Protein AF-A0A4U8TH35-F1 (afdb_monomer_lite)

Secondary structure (DSSP, 8-state):
---GGGTSSHHHHHHHHHHHHHHHHHHHHHHHHHSS---EEEEET-TTTHHHHHHHHH-TT-EEEEEE-----GGG-SS-GGGEEE--TTS-HHHHHHHHHHGGGS--PPP-

Structure (mmCIF, N/CA/C/O backbone):
data_AF-A0A4U8TH35-F1
#
_entry.id   AF-A0A4U8TH35-F1
#
loop_
_atom_site.group_PDB
_atom_site.id
_atom_site.type_symbol
_atom_site.label_atom_id
_atom_site.label_alt_id
_atom_site.label_comp_id
_atom_site.label_asym_id
_atom_site.label_entity_id
_atom_site.label_seq_id
_atom_site.pdbx_PDB_ins_code
_atom_site.Cartn_x
_atom_site.Cartn_y
_atom_site.Cartn_z
_atom_site.occupancy
_atom_site.B_iso_or_equiv
_atom_site.auth_seq_id
_atom_site.auth_comp_id
_atom_site.auth_asym_id
_atom_site.auth_atom_id
_atom_site.pdbx_PDB_model_num
ATOM 1 N N . MET A 1 1 ? 14.747 13.214 -19.303 1.00 41.62 1 MET A N 1
ATOM 2 C CA . MET A 1 1 ? 13.785 12.456 -18.481 1.00 41.62 1 MET A CA 1
ATOM 3 C C . MET A 1 1 ? 14.579 11.381 -17.762 1.00 41.62 1 MET A C 1
ATOM 5 O O . MET A 1 1 ? 15.165 10.563 -18.451 1.00 41.62 1 MET A O 1
ATOM 9 N N . SER A 1 2 ? 14.752 11.461 -16.440 1.00 45.38 2 SER A N 1
ATOM 10 C CA . SER A 1 2 ? 15.511 10.439 -15.703 1.00 45.38 2 SER A CA 1
ATOM 11 C C . SER A 1 2 ? 14.640 9.205 -15.490 1.00 45.38 2 SER A C 1
ATOM 13 O O . SER A 1 2 ? 13.503 9.343 -15.040 1.00 45.38 2 SER A O 1
ATOM 15 N N . ASP A 1 3 ? 15.180 8.030 -15.798 1.00 49.50 3 ASP A N 1
ATOM 16 C CA . ASP A 1 3 ? 14.541 6.726 -15.626 1.00 49.50 3 ASP A CA 1
ATOM 17 C C . ASP A 1 3 ? 14.199 6.444 -14.154 1.00 49.50 3 ASP A C 1
ATOM 19 O O . ASP A 1 3 ? 14.973 5.845 -13.409 1.00 49.50 3 ASP A O 1
ATOM 23 N N . SER A 1 4 ? 12.995 6.833 -13.728 1.00 54.09 4 SER A N 1
ATOM 24 C CA . SER A 1 4 ? 12.406 6.416 -12.446 1.00 54.09 4 SER A CA 1
ATOM 25 C C . SER A 1 4 ? 12.254 4.894 -12.338 1.00 54.09 4 SER A C 1
ATOM 27 O O . SER A 1 4 ? 12.221 4.360 -11.231 1.00 54.09 4 SER A O 1
ATOM 29 N N . LYS A 1 5 ? 12.245 4.186 -13.479 1.00 52.97 5 LYS A N 1
ATOM 30 C CA . LYS A 1 5 ? 12.203 2.718 -13.570 1.00 52.97 5 LYS A CA 1
ATOM 31 C C . LYS A 1 5 ? 13.353 2.004 -12.852 1.00 52.97 5 LYS A C 1
ATOM 33 O O . LYS A 1 5 ? 13.212 0.822 -12.572 1.00 52.97 5 LYS A O 1
ATOM 38 N N . HIS A 1 6 ? 14.456 2.690 -12.549 1.00 62.56 6 HIS A N 1
ATOM 39 C CA . HIS A 1 6 ? 15.604 2.089 -11.863 1.00 62.56 6 HIS A CA 1
ATOM 40 C C . HIS A 1 6 ? 15.714 2.431 -10.370 1.00 62.56 6 HIS A C 1
ATOM 42 O O . HIS A 1 6 ? 16.584 1.889 -9.700 1.00 62.56 6 HIS A O 1
ATOM 48 N N . LEU A 1 7 ? 14.870 3.320 -9.834 1.00 79.75 7 LEU A N 1
ATOM 49 C CA . LEU A 1 7 ? 14.965 3.761 -8.433 1.00 79.75 7 LEU A CA 1
ATOM 50 C C . LEU A 1 7 ? 14.121 2.915 -7.470 1.00 79.75 7 LEU A C 1
ATOM 52 O O . LEU A 1 7 ? 14.515 2.736 -6.321 1.00 79.75 7 LEU A O 1
ATOM 56 N N . TYR A 1 8 ? 12.983 2.396 -7.935 1.00 85.12 8 TYR A N 1
ATOM 57 C CA . TYR A 1 8 ? 12.025 1.630 -7.129 1.00 85.12 8 TYR A CA 1
ATOM 58 C C . TYR A 1 8 ? 11.948 0.173 -7.597 1.00 85.12 8 TYR A C 1
ATOM 60 O O . TYR A 1 8 ? 10.902 -0.312 -8.023 1.00 85.12 8 TYR A O 1
ATOM 68 N N . ASP A 1 9 ? 13.091 -0.508 -7.561 1.00 90.81 9 ASP A N 1
ATOM 69 C CA . ASP A 1 9 ? 13.223 -1.908 -7.957 1.00 90.81 9 ASP A CA 1
ATOM 70 C C . ASP A 1 9 ? 13.097 -2.884 -6.767 1.00 90.81 9 ASP A C 1
ATOM 72 O O . ASP A 1 9 ? 12.898 -2.501 -5.609 1.00 90.81 9 ASP A O 1
ATOM 76 N N . ASP A 1 10 ? 13.235 -4.181 -7.050 1.00 92.75 10 ASP A N 1
ATOM 77 C CA . ASP A 1 10 ? 13.260 -5.236 -6.033 1.00 92.75 10 ASP A CA 1
ATOM 78 C C . ASP A 1 10 ? 14.295 -4.977 -4.922 1.00 92.75 10 ASP A C 1
ATOM 80 O O . ASP A 1 10 ? 14.058 -5.316 -3.761 1.00 92.75 10 ASP A O 1
ATOM 84 N N . GLY A 1 11 ? 15.463 -4.430 -5.274 1.00 92.75 11 GLY A N 1
ATOM 85 C CA . GLY A 1 11 ? 16.557 -4.162 -4.343 1.00 92.75 11 GLY A CA 1
ATOM 86 C C . GLY A 1 11 ? 16.210 -3.036 -3.377 1.00 92.75 11 GLY A C 1
ATOM 87 O O . GLY A 1 11 ? 16.403 -3.183 -2.168 1.00 92.75 11 GLY A O 1
ATOM 88 N N . PHE A 1 12 ? 15.627 -1.955 -3.897 1.00 92.56 12 PHE A N 1
ATOM 89 C CA . PHE A 1 12 ? 15.094 -0.858 -3.099 1.00 92.56 12 PHE A CA 1
ATOM 90 C C . PHE A 1 12 ? 14.084 -1.367 -2.066 1.00 92.56 12 PHE A C 1
ATOM 92 O O . PHE A 1 12 ? 14.240 -1.111 -0.868 1.00 92.56 12 PHE A O 1
ATOM 99 N N . TYR A 1 13 ? 13.079 -2.139 -2.496 1.00 93.12 13 TYR A N 1
ATOM 100 C CA . TYR A 1 13 ? 12.033 -2.598 -1.580 1.00 93.12 13 TYR A CA 1
ATOM 101 C C . TYR A 1 13 ? 12.551 -3.588 -0.539 1.00 93.12 13 TYR A C 1
ATOM 103 O O . TYR A 1 13 ? 12.224 -3.428 0.636 1.00 93.12 13 TYR A O 1
ATOM 111 N N . LYS A 1 14 ? 13.430 -4.527 -0.913 1.00 93.06 14 LYS A N 1
ATOM 112 C CA . LYS A 1 14 ? 14.088 -5.432 0.052 1.00 93.06 14 LYS A CA 1
ATOM 113 C C . LYS A 1 14 ? 14.875 -4.678 1.126 1.00 93.06 14 LYS A C 1
ATOM 115 O O . LYS A 1 14 ? 14.933 -5.132 2.262 1.00 93.06 14 LYS A O 1
ATOM 120 N N . ALA A 1 15 ? 15.481 -3.540 0.788 1.00 92.50 15 ALA A N 1
ATOM 121 C CA . ALA A 1 15 ? 16.254 -2.742 1.739 1.00 92.50 15 ALA A CA 1
ATOM 122 C C . ALA A 1 15 ? 15.389 -1.818 2.619 1.00 92.50 15 ALA A C 1
ATOM 124 O O . ALA A 1 15 ? 15.792 -1.480 3.736 1.00 92.50 15 ALA A O 1
ATOM 125 N N . GLN A 1 16 ? 14.228 -1.382 2.120 1.00 93.50 16 GLN A N 1
ATOM 126 C CA . GLN A 1 16 ? 13.433 -0.314 2.734 1.00 93.50 16 GLN A CA 1
ATOM 127 C C . GLN A 1 16 ? 12.178 -0.803 3.470 1.00 93.50 16 GLN A C 1
ATOM 129 O O . GLN A 1 16 ? 11.750 -0.160 4.433 1.00 93.50 16 GLN A O 1
ATOM 134 N N . MET A 1 17 ? 11.568 -1.911 3.037 1.00 91.56 17 MET A N 1
ATOM 135 C CA . MET A 1 17 ? 10.224 -2.305 3.476 1.00 91.56 17 MET A CA 1
ATOM 136 C C . MET A 1 17 ? 10.110 -2.542 4.986 1.00 91.56 17 MET A C 1
ATOM 138 O O . MET A 1 17 ? 9.143 -2.082 5.588 1.00 91.56 17 MET A O 1
ATOM 142 N N . ASP A 1 18 ? 11.115 -3.151 5.618 1.00 93.06 18 ASP A N 1
ATOM 143 C CA . ASP A 1 18 ? 11.089 -3.440 7.058 1.00 93.06 18 ASP A CA 1
ATOM 144 C C . ASP A 1 18 ? 11.088 -2.160 7.898 1.00 93.06 18 ASP A C 1
ATOM 146 O O . ASP A 1 18 ? 10.314 -2.011 8.844 1.00 93.06 18 ASP A O 1
ATOM 150 N N . LYS A 1 19 ? 11.924 -1.187 7.523 1.00 94.06 19 LYS A N 1
ATOM 151 C CA . LYS A 1 19 ? 11.975 0.113 8.207 1.00 94.06 19 LYS A CA 1
ATOM 152 C C . LYS A 1 19 ? 10.690 0.901 7.981 1.00 94.06 19 LYS A C 1
ATOM 154 O O . LYS A 1 19 ? 10.175 1.501 8.920 1.00 94.06 19 LYS A O 1
ATOM 159 N N . SER A 1 20 ? 10.158 0.862 6.758 1.00 93.00 20 SER A N 1
ATOM 160 C CA . SER A 1 20 ? 8.873 1.483 6.423 1.00 93.00 20 SER A CA 1
ATOM 161 C C . SER A 1 20 ? 7.730 0.896 7.257 1.00 93.00 20 SER A C 1
ATOM 163 O O . SER A 1 20 ? 6.906 1.649 7.770 1.00 93.00 20 SER A O 1
ATOM 165 N N . TYR A 1 21 ? 7.724 -0.421 7.469 1.00 95.44 21 TYR A N 1
ATOM 166 C CA . TYR A 1 21 ? 6.733 -1.111 8.294 1.00 95.44 21 TYR A CA 1
ATOM 167 C C . TYR A 1 21 ? 6.802 -0.683 9.762 1.00 95.44 21 TYR A C 1
ATOM 169 O O . TYR A 1 21 ? 5.771 -0.388 10.364 1.00 95.44 21 TYR A O 1
ATOM 177 N N . ILE A 1 22 ? 8.008 -0.581 10.330 1.00 95.75 22 ILE A N 1
ATOM 178 C CA . ILE A 1 22 ? 8.192 -0.086 11.702 1.00 95.75 22 ILE A CA 1
ATOM 179 C C . ILE A 1 22 ? 7.628 1.334 11.833 1.00 95.75 22 ILE A C 1
ATOM 181 O O . ILE A 1 22 ? 6.839 1.596 12.737 1.00 95.75 22 ILE A O 1
ATOM 185 N N . SER A 1 23 ? 7.969 2.233 10.905 1.00 95.62 23 SER A N 1
ATOM 186 C CA . SER A 1 23 ? 7.429 3.597 10.904 1.00 95.62 23 SER A CA 1
ATOM 187 C C . SER A 1 23 ? 5.906 3.629 10.763 1.00 95.62 23 SER A C 1
ATOM 189 O O . SER A 1 23 ? 5.257 4.415 11.450 1.00 95.62 23 SER A O 1
ATOM 191 N N . ALA A 1 24 ? 5.336 2.769 9.913 1.00 95.88 24 ALA A N 1
ATOM 192 C CA . ALA A 1 24 ? 3.892 2.655 9.748 1.00 95.88 24 ALA A CA 1
ATOM 193 C C . ALA A 1 24 ? 3.225 2.277 11.072 1.00 95.88 24 ALA A C 1
ATOM 195 O O . ALA A 1 24 ? 2.329 2.980 11.522 1.00 95.88 24 ALA A O 1
ATOM 196 N N . LYS A 1 25 ? 3.696 1.226 11.752 1.00 95.38 25 LYS A N 1
ATOM 197 C CA . LYS A 1 25 ? 3.099 0.795 13.022 1.00 95.38 25 LYS A CA 1
ATOM 198 C C . LYS A 1 25 ? 3.106 1.877 14.097 1.00 95.38 25 LYS A C 1
ATOM 200 O O . LYS A 1 25 ? 2.092 2.058 14.764 1.00 95.38 25 LYS A O 1
ATOM 205 N N . GLU A 1 26 ? 4.216 2.595 14.253 1.00 95.56 26 GLU A N 1
ATOM 206 C CA . GLU A 1 26 ? 4.312 3.685 15.233 1.00 95.56 26 GLU A CA 1
ATOM 207 C C . GLU A 1 26 ? 3.301 4.799 14.921 1.00 95.56 26 GLU A C 1
ATOM 209 O O . GLU A 1 26 ? 2.516 5.209 15.778 1.00 95.56 26 GLU A O 1
ATOM 214 N N . MET A 1 27 ? 3.260 5.246 13.662 1.00 95.38 27 MET A N 1
ATOM 215 C CA . MET A 1 27 ? 2.348 6.306 13.228 1.00 95.38 27 MET A CA 1
ATOM 216 C C . MET A 1 27 ? 0.881 5.893 13.328 1.00 95.38 27 MET A C 1
ATOM 218 O O . MET A 1 27 ? 0.049 6.669 13.803 1.00 95.38 27 MET A O 1
ATOM 222 N N . LEU A 1 28 ? 0.552 4.679 12.892 1.00 93.19 28 LEU A N 1
ATOM 223 C CA . LEU A 1 28 ? -0.813 4.173 12.920 1.00 93.19 28 LEU A CA 1
ATOM 224 C C . LEU A 1 28 ? -1.289 3.887 14.345 1.00 93.19 28 LEU A C 1
ATOM 226 O O . LEU A 1 28 ? -2.455 4.132 14.643 1.00 93.19 28 LEU A O 1
ATOM 230 N N . GLY A 1 29 ? -0.397 3.466 15.246 1.00 89.62 29 GLY A N 1
ATOM 231 C CA . GLY A 1 29 ? -0.698 3.351 16.671 1.00 89.62 29 GLY A CA 1
ATOM 232 C C . GLY A 1 29 ? -1.184 4.676 17.257 1.00 89.62 29 GLY A C 1
ATOM 233 O O . GLY A 1 29 ? -2.181 4.701 17.975 1.00 89.62 29 GLY A O 1
ATOM 234 N N . TYR A 1 30 ? -0.549 5.790 16.878 1.00 91.38 30 TYR A N 1
ATOM 235 C CA . TYR A 1 30 ? -1.005 7.125 17.260 1.00 91.38 30 TYR A CA 1
ATOM 236 C C . TYR A 1 30 ? -2.308 7.525 16.552 1.00 91.38 30 TYR A C 1
ATOM 238 O O . TYR A 1 30 ? -3.265 7.932 17.212 1.00 91.38 30 TYR A O 1
ATOM 246 N N . LEU A 1 31 ? -2.393 7.373 15.227 1.00 90.12 31 LEU A N 1
ATOM 247 C CA . LEU A 1 31 ? -3.580 7.761 14.453 1.00 90.12 31 LEU A CA 1
ATOM 248 C C . LEU A 1 31 ? -4.841 6.998 14.867 1.00 90.12 31 LEU A C 1
ATOM 250 O O . LEU A 1 31 ? -5.917 7.589 14.884 1.00 90.12 31 LEU A O 1
ATOM 254 N N . ASN A 1 32 ? -4.721 5.732 15.266 1.00 83.69 32 ASN A N 1
ATOM 255 C CA . ASN A 1 32 ? -5.845 4.933 15.752 1.00 83.69 32 ASN A CA 1
ATOM 256 C C . ASN A 1 32 ? -6.446 5.476 17.064 1.00 83.69 32 ASN A C 1
ATOM 258 O O . ASN A 1 32 ? -7.592 5.183 17.385 1.00 83.69 32 ASN A O 1
ATOM 262 N N . THR A 1 33 ? -5.705 6.301 17.816 1.00 86.94 33 THR A N 1
ATOM 263 C CA . THR A 1 33 ? -6.249 7.004 18.994 1.00 86.94 33 THR A CA 1
ATOM 264 C C . THR A 1 33 ? -7.033 8.264 18.632 1.00 86.94 33 THR A C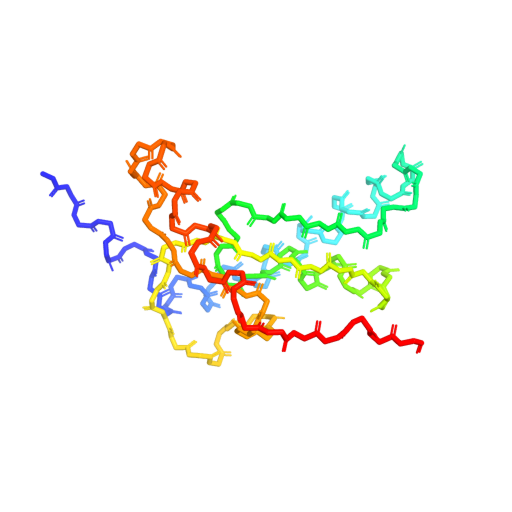 1
ATOM 266 O O . THR A 1 33 ? -7.868 8.715 19.413 1.00 86.94 33 THR A O 1
ATOM 269 N N . LEU A 1 34 ? -6.764 8.838 17.456 1.00 91.12 34 LEU A N 1
ATOM 270 C CA . LEU A 1 34 ? -7.347 10.099 17.001 1.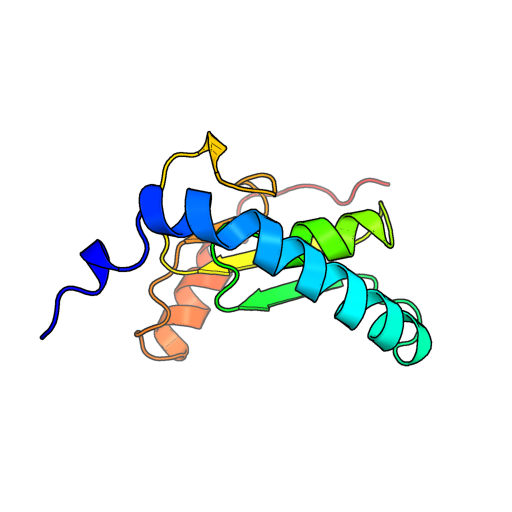00 91.12 34 LEU A CA 1
ATOM 271 C C . LEU A 1 34 ? -8.524 9.891 16.048 1.00 91.12 34 LEU A C 1
ATOM 273 O O . LEU A 1 34 ? -9.457 10.693 16.027 1.00 91.12 34 LEU A O 1
ATOM 277 N N . LEU A 1 35 ? -8.459 8.842 15.231 1.00 86.50 35 LEU A N 1
ATOM 278 C CA . LEU A 1 35 ? -9.467 8.529 14.232 1.00 86.50 35 LEU A CA 1
ATOM 279 C C . LEU A 1 35 ? -10.512 7.579 14.827 1.00 86.50 35 LEU A C 1
ATOM 281 O O . LEU A 1 35 ? -10.153 6.525 15.353 1.00 86.50 35 LEU A O 1
ATOM 285 N N . PRO A 1 36 ? -11.813 7.894 14.723 1.00 78.81 36 PRO A N 1
ATOM 286 C CA . PRO A 1 36 ? -12.856 7.007 15.214 1.00 78.81 36 PRO A CA 1
ATOM 287 C C . PRO A 1 36 ? -12.995 5.782 14.295 1.00 78.81 36 PRO A C 1
ATOM 289 O O . PRO A 1 36 ? -13.713 5.830 13.302 1.00 78.81 36 PRO A O 1
ATOM 292 N N . ASN A 1 37 ? -12.314 4.685 14.650 1.00 83.50 37 ASN A N 1
ATOM 293 C CA . ASN A 1 37 ? -12.486 3.328 14.105 1.00 83.50 37 ASN A CA 1
ATOM 294 C C . ASN A 1 37 ? -12.614 3.266 12.566 1.00 83.50 37 ASN A C 1
ATOM 296 O O . ASN A 1 37 ? -13.694 2.936 12.055 1.00 83.50 37 ASN A O 1
ATOM 300 N N . PRO A 1 38 ? -11.541 3.592 11.819 1.00 90.88 38 PRO A N 1
ATOM 301 C CA . PRO A 1 38 ? -11.562 3.504 10.365 1.00 90.88 38 PRO A CA 1
ATOM 302 C C . PRO A 1 38 ? -11.942 2.090 9.900 1.00 90.88 38 PRO A C 1
ATOM 304 O O . PRO A 1 38 ? -11.515 1.089 10.474 1.00 90.88 38 PRO A O 1
ATOM 307 N N . LYS A 1 39 ? -12.780 2.021 8.860 1.00 93.06 39 LYS A N 1
ATOM 308 C CA . LYS A 1 39 ? -13.253 0.759 8.259 1.00 93.06 39 LYS A CA 1
ATOM 309 C C . LYS A 1 39 ? -12.620 0.454 6.911 1.00 93.06 39 LYS A C 1
ATOM 311 O O . LYS A 1 39 ? -12.604 -0.699 6.492 1.00 93.06 39 LYS A O 1
ATOM 316 N N . SER A 1 40 ? -12.099 1.480 6.251 1.00 95.12 40 SER A N 1
ATOM 317 C CA . SER A 1 40 ? -11.472 1.359 4.947 1.00 95.12 40 SER A CA 1
ATOM 318 C C . SER A 1 40 ? -10.342 2.366 4.784 1.00 95.12 40 SER A C 1
ATOM 320 O O . SER A 1 40 ? -10.473 3.511 5.228 1.00 95.12 40 SER A O 1
ATOM 322 N N . VAL A 1 41 ? -9.275 1.967 4.096 1.00 95.69 41 VAL A N 1
ATOM 323 C CA . VAL A 1 41 ? -8.118 2.805 3.776 1.00 95.69 41 VAL A CA 1
ATOM 324 C C . VAL A 1 41 ? -7.726 2.604 2.319 1.00 95.69 41 VAL A C 1
ATOM 326 O O . VAL A 1 41 ? -7.539 1.477 1.865 1.00 95.69 41 VAL A O 1
ATOM 329 N N . ILE A 1 42 ? -7.543 3.719 1.613 1.00 96.56 42 ILE A N 1
ATOM 330 C CA . ILE A 1 42 ? -6.846 3.748 0.329 1.00 96.56 42 ILE A CA 1
ATOM 331 C C . ILE A 1 42 ? -5.489 4.412 0.554 1.00 96.56 42 ILE A C 1
ATOM 333 O O . ILE A 1 42 ? -5.434 5.516 1.095 1.00 96.56 42 ILE A O 1
ATOM 337 N N . ASP A 1 43 ? -4.413 3.750 0.135 1.00 97.00 43 ASP A N 1
ATOM 338 C CA . ASP A 1 43 ? -3.050 4.287 0.181 1.00 97.00 43 ASP A CA 1
ATOM 339 C C . ASP A 1 43 ? -2.567 4.599 -1.245 1.00 97.00 43 ASP A C 1
ATOM 341 O O . ASP A 1 43 ? -2.515 3.718 -2.108 1.00 97.00 43 ASP A O 1
ATOM 345 N N . VAL A 1 44 ? -2.268 5.874 -1.505 1.00 96.31 44 VAL A N 1
ATOM 346 C CA . VAL A 1 44 ? -1.855 6.390 -2.819 1.00 96.31 44 VAL A CA 1
ATOM 347 C C . VAL A 1 44 ? -0.348 6.598 -2.808 1.00 96.31 44 VAL A C 1
ATOM 349 O O . VAL A 1 44 ? 0.169 7.367 -2.002 1.00 96.31 44 VAL A O 1
ATOM 352 N N . GLY A 1 45 ? 0.355 5.944 -3.730 1.00 95.19 45 GLY A N 1
ATOM 353 C CA . GLY A 1 45 ? 1.804 5.788 -3.631 1.00 95.19 45 GLY A CA 1
ATOM 354 C C . GLY A 1 45 ? 2.183 4.703 -2.618 1.00 95.19 45 GLY A C 1
ATOM 355 O O . GLY A 1 45 ? 3.151 4.860 -1.873 1.00 95.19 45 GLY A O 1
ATOM 356 N N . CYS A 1 46 ? 1.395 3.620 -2.548 1.00 97.06 46 CYS A N 1
ATOM 357 C CA . CYS A 1 46 ? 1.511 2.605 -1.495 1.00 97.06 46 CYS A CA 1
ATOM 358 C C . CYS A 1 46 ? 2.784 1.748 -1.576 1.00 97.06 46 CYS A C 1
ATOM 360 O O . CYS A 1 46 ? 3.024 0.882 -0.725 1.00 97.06 46 CYS A O 1
ATOM 362 N N . GLY A 1 47 ? 3.588 1.903 -2.625 1.00 95.94 47 GLY A N 1
ATOM 363 C CA . GLY A 1 47 ? 4.735 1.057 -2.868 1.00 95.94 47 GLY A CA 1
ATOM 364 C C . GLY A 1 47 ? 4.310 -0.405 -3.051 1.00 95.94 47 GLY A C 1
ATOM 365 O O . GLY A 1 47 ? 3.486 -0.737 -3.902 1.00 95.94 47 GLY A O 1
ATOM 366 N N . VAL A 1 48 ? 4.877 -1.285 -2.226 1.00 96.44 48 VAL A N 1
ATOM 367 C CA . VAL A 1 48 ? 4.519 -2.713 -2.138 1.00 96.44 48 VAL A CA 1
ATOM 368 C C . VAL A 1 48 ? 3.450 -3.000 -1.069 1.00 96.44 48 VAL A C 1
ATOM 370 O O . VAL A 1 48 ? 3.241 -4.152 -0.703 1.00 96.44 48 VAL A O 1
ATOM 373 N N . GLY A 1 49 ? 2.769 -1.975 -0.545 1.00 97.38 49 GLY A N 1
ATOM 374 C CA . GLY A 1 49 ? 1.645 -2.118 0.391 1.00 97.38 49 GLY A CA 1
ATOM 375 C C . GLY A 1 49 ? 2.037 -2.212 1.868 1.00 97.38 49 GLY A C 1
ATOM 376 O O . GLY A 1 49 ? 1.266 -2.716 2.682 1.00 97.38 49 GLY A O 1
ATOM 377 N N . THR A 1 50 ? 3.230 -1.748 2.243 1.00 97.38 50 THR A N 1
ATOM 378 C CA . THR A 1 50 ? 3.752 -1.879 3.613 1.00 97.38 50 THR A CA 1
ATOM 379 C C . THR A 1 50 ? 2.869 -1.209 4.672 1.00 97.38 50 THR A C 1
ATOM 381 O O . THR A 1 50 ? 2.654 -1.774 5.744 1.00 97.38 50 THR A O 1
ATOM 384 N N . TRP A 1 51 ? 2.343 -0.016 4.385 1.00 97.62 51 TRP A N 1
ATOM 385 C CA . TRP A 1 51 ? 1.458 0.703 5.308 1.00 97.62 51 TRP A CA 1
ATOM 386 C C . TRP A 1 51 ? 0.067 0.071 5.384 1.00 97.62 51 TRP A C 1
ATOM 388 O O . TRP A 1 51 ? -0.519 0.004 6.461 1.00 97.62 51 TRP A O 1
ATOM 398 N N . LEU A 1 52 ? -0.432 -0.461 4.268 1.00 97.44 52 LEU A N 1
ATOM 399 C CA . LEU A 1 52 ? -1.700 -1.189 4.226 1.00 97.44 52 LEU A CA 1
ATOM 400 C C . LEU A 1 52 ? -1.646 -2.474 5.058 1.00 97.44 52 LEU A C 1
ATOM 402 O O . LEU A 1 52 ? -2.578 -2.740 5.809 1.00 97.44 52 LEU A O 1
ATOM 406 N N . LYS A 1 53 ? -0.526 -3.208 5.027 1.00 96.50 53 LYS A N 1
ATOM 407 C CA . LYS A 1 53 ? -0.301 -4.336 5.944 1.00 96.50 53 LYS A CA 1
ATOM 408 C C . LYS A 1 53 ? -0.411 -3.910 7.409 1.00 96.50 53 LYS A C 1
ATOM 410 O O . LYS A 1 53 ? -1.099 -4.564 8.183 1.00 96.50 53 LYS A O 1
ATOM 415 N N . ALA A 1 54 ? 0.235 -2.805 7.786 1.00 96.12 54 ALA A N 1
ATOM 416 C CA . ALA A 1 54 ? 0.168 -2.298 9.156 1.00 96.12 54 ALA A CA 1
ATOM 417 C C . ALA A 1 54 ? -1.265 -1.894 9.561 1.00 96.12 54 ALA A C 1
ATOM 419 O O . ALA A 1 54 ? -1.665 -2.129 10.697 1.00 96.12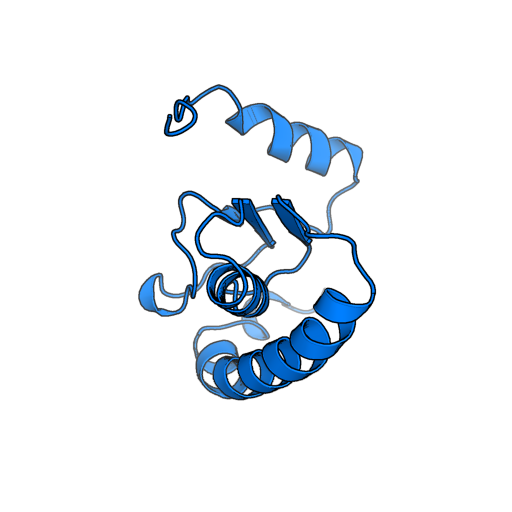 54 ALA A O 1
ATOM 420 N N . TRP A 1 55 ? -2.062 -1.345 8.638 1.00 95.12 55 TRP A N 1
ATOM 421 C CA . TRP A 1 55 ? -3.486 -1.080 8.869 1.00 95.12 55 TRP A CA 1
ATOM 422 C C . TRP A 1 55 ? -4.306 -2.355 9.096 1.00 95.12 55 TRP A C 1
ATOM 424 O O . TRP A 1 55 ? -5.098 -2.397 10.037 1.00 95.12 55 TRP A O 1
ATOM 434 N N . SER A 1 56 ? -4.104 -3.391 8.278 1.00 92.69 56 SER A N 1
ATOM 435 C CA . SER A 1 56 ? -4.797 -4.680 8.426 1.00 92.69 56 SER A CA 1
ATOM 436 C C . SER A 1 56 ? -4.446 -5.408 9.728 1.00 92.69 56 SER A C 1
ATOM 438 O O . SER A 1 56 ? -5.243 -6.189 10.230 1.00 92.69 56 SER A O 1
ATOM 440 N N . GLU A 1 57 ? -3.273 -5.147 10.311 1.00 92.69 57 GLU A N 1
ATOM 441 C CA . GLU A 1 57 ? -2.888 -5.701 11.617 1.00 92.69 57 GLU A CA 1
ATOM 442 C C . GLU A 1 57 ? -3.549 -4.978 12.805 1.00 92.69 57 GLU A C 1
ATOM 444 O O . GLU A 1 57 ? -3.644 -5.550 13.890 1.00 92.69 57 GLU A O 1
ATOM 449 N N . ILE A 1 58 ? -4.008 -3.732 12.628 1.00 89.81 58 ILE A N 1
ATOM 450 C CA . ILE A 1 58 ? -4.750 -2.987 13.663 1.00 89.81 58 ILE A CA 1
ATOM 451 C C . ILE A 1 58 ? -6.202 -3.458 13.737 1.00 89.81 58 ILE A C 1
ATOM 453 O O . ILE A 1 58 ? -6.775 -3.536 14.824 1.00 89.81 58 ILE A O 1
ATOM 457 N N . ASN A 1 59 ? -6.798 -3.747 12.583 1.00 89.56 59 ASN A N 1
ATOM 458 C CA . ASN A 1 59 ? -8.150 -4.267 12.458 1.00 89.56 59 ASN A CA 1
ATOM 459 C C . ASN A 1 59 ? -8.185 -5.270 11.299 1.00 89.56 59 ASN A C 1
ATOM 461 O O . ASN A 1 59 ? -8.011 -4.875 10.147 1.00 89.56 59 ASN A O 1
ATOM 465 N N . GLU A 1 60 ? -8.441 -6.541 11.604 1.00 89.38 60 GLU A N 1
ATOM 466 C CA . GLU A 1 60 ? -8.491 -7.618 10.607 1.00 89.38 60 GLU A CA 1
ATOM 467 C C . GLU A 1 60 ? -9.597 -7.416 9.560 1.00 89.38 60 GLU A C 1
ATOM 469 O O . GLU A 1 60 ? -9.425 -7.798 8.404 1.00 89.38 60 GLU A O 1
ATOM 474 N N . ASP A 1 61 ? -10.676 -6.717 9.927 1.00 92.81 61 ASP A N 1
ATOM 475 C CA . ASP A 1 61 ? -11.785 -6.370 9.031 1.00 92.81 61 ASP A CA 1
ATOM 476 C C . ASP A 1 61 ? -11.521 -5.087 8.217 1.00 92.81 61 ASP A C 1
ATOM 478 O O . ASP A 1 61 ? -12.415 -4.574 7.536 1.00 92.81 61 ASP A O 1
ATOM 482 N N . MET A 1 62 ? -10.323 -4.498 8.317 1.00 94.12 62 MET A N 1
ATOM 483 C CA . MET A 1 62 ? -9.978 -3.278 7.590 1.00 94.12 62 MET A CA 1
ATOM 484 C C . MET A 1 62 ? -9.960 -3.533 6.083 1.00 94.12 62 MET A C 1
ATOM 486 O O . MET A 1 62 ? -9.126 -4.281 5.570 1.00 94.12 62 MET A O 1
ATOM 490 N N . GLN A 1 63 ? -10.813 -2.822 5.351 1.00 96.38 63 GLN A N 1
ATOM 491 C CA . GLN A 1 63 ? -10.789 -2.841 3.893 1.00 96.38 63 GLN A CA 1
ATOM 492 C C . GLN A 1 63 ? -9.631 -1.982 3.389 1.00 96.38 63 GLN A C 1
ATOM 494 O O . GLN A 1 63 ? -9.661 -0.757 3.483 1.00 96.38 63 GLN A O 1
ATOM 499 N N . VAL A 1 64 ? -8.595 -2.619 2.859 1.00 96.81 64 VAL A N 1
ATOM 500 C CA . VAL A 1 64 ? -7.401 -1.936 2.358 1.00 96.81 64 VAL A CA 1
ATOM 501 C C . VAL A 1 64 ? -7.355 -1.969 0.839 1.00 96.81 64 VAL A C 1
ATOM 503 O O . VAL A 1 64 ? -7.708 -2.974 0.227 1.00 96.81 64 VAL A O 1
ATOM 506 N N . PHE A 1 65 ? -6.901 -0.880 0.225 1.00 97.12 65 PHE A N 1
ATOM 507 C CA . PHE A 1 65 ? -6.628 -0.841 -1.207 1.00 97.12 65 PHE A CA 1
ATOM 508 C C . PHE A 1 65 ? -5.432 0.059 -1.519 1.00 97.12 65 PHE A C 1
ATOM 510 O O . PHE A 1 65 ? -5.344 1.187 -1.037 1.00 97.12 65 PHE A O 1
ATOM 517 N N . GLY A 1 66 ? -4.493 -0.445 -2.312 1.00 97.44 66 GLY A N 1
ATOM 518 C CA . GLY A 1 66 ? -3.263 0.253 -2.674 1.00 97.44 66 GLY A CA 1
ATOM 519 C C . GLY A 1 66 ? -3.239 0.676 -4.129 1.00 97.44 66 GLY A C 1
ATOM 520 O O . GLY A 1 66 ? -3.664 -0.071 -5.008 1.00 97.44 66 GLY A O 1
ATOM 521 N N . ILE A 1 67 ? -2.712 1.868 -4.391 1.00 96.38 67 ILE A N 1
ATOM 522 C CA . ILE A 1 67 ? -2.566 2.405 -5.740 1.00 96.38 67 ILE A CA 1
ATOM 523 C C . ILE A 1 67 ? -1.130 2.902 -5.915 1.00 96.38 67 ILE A C 1
ATOM 525 O O . ILE A 1 67 ? -0.687 3.789 -5.187 1.00 96.38 67 ILE A O 1
ATOM 529 N N . ASP A 1 68 ? -0.393 2.349 -6.879 1.00 95.75 68 ASP A N 1
ATOM 530 C CA . ASP A 1 68 ? 0.986 2.758 -7.201 1.00 95.75 68 ASP A CA 1
ATOM 531 C C . ASP A 1 68 ? 1.349 2.365 -8.651 1.00 95.75 68 ASP A C 1
ATOM 533 O O . ASP A 1 68 ? 0.600 1.641 -9.293 1.00 95.75 68 ASP A O 1
ATOM 537 N N . GLY A 1 69 ? 2.488 2.806 -9.184 1.00 93.56 69 GLY A N 1
ATOM 538 C CA . GLY A 1 69 ? 3.003 2.430 -10.509 1.00 93.56 69 GLY A CA 1
ATOM 539 C C . GLY A 1 69 ? 3.969 1.242 -10.527 1.00 93.56 69 GLY A C 1
ATOM 540 O O . GLY A 1 69 ? 4.456 0.877 -11.606 1.00 93.56 69 GLY A O 1
ATOM 541 N N . ASN A 1 70 ? 4.250 0.647 -9.366 1.00 89.12 70 ASN A N 1
ATOM 542 C CA . ASN A 1 70 ? 5.247 -0.409 -9.196 1.00 89.12 70 ASN A CA 1
ATOM 543 C C . ASN A 1 70 ? 5.091 -1.641 -10.089 1.00 89.12 70 ASN A C 1
ATOM 545 O O . ASN A 1 70 ? 3.994 -2.089 -10.421 1.00 89.12 70 ASN A O 1
ATOM 549 N N . ASP A 1 71 ? 6.247 -2.217 -10.416 1.00 89.00 71 ASP A N 1
ATOM 550 C CA . ASP A 1 71 ? 6.407 -3.425 -11.225 1.00 89.00 71 ASP A CA 1
ATOM 551 C C . ASP A 1 71 ? 7.580 -4.243 -10.687 1.00 89.00 71 ASP A C 1
ATOM 553 O O . ASP A 1 71 ? 8.693 -4.204 -11.210 1.00 89.00 71 ASP A O 1
ATOM 557 N N . VAL A 1 72 ? 7.344 -4.896 -9.555 1.00 92.94 72 VAL A N 1
ATOM 558 C CA . VAL A 1 72 ? 8.367 -5.624 -8.798 1.00 92.94 72 VAL A CA 1
ATOM 559 C C . VAL A 1 72 ? 7.932 -7.065 -8.568 1.00 92.94 72 VAL A C 1
ATOM 561 O O . VAL A 1 72 ? 6.780 -7.438 -8.816 1.00 92.94 72 VAL A O 1
ATOM 564 N N . SER A 1 73 ? 8.849 -7.905 -8.090 1.00 93.94 73 SER A N 1
ATOM 565 C CA . SER A 1 73 ? 8.548 -9.307 -7.795 1.00 93.94 73 SER A CA 1
ATOM 566 C C . SER A 1 73 ? 7.318 -9.447 -6.894 1.00 93.94 73 SER A C 1
ATOM 568 O O . SER A 1 73 ? 7.261 -8.872 -5.808 1.00 93.94 73 SER A O 1
ATOM 570 N N . LYS A 1 74 ? 6.361 -10.297 -7.296 1.00 93.62 74 LYS A N 1
ATOM 571 C CA . LYS A 1 74 ? 5.100 -10.529 -6.561 1.00 93.62 74 LYS A CA 1
ATOM 572 C C . LYS A 1 74 ? 5.305 -10.858 -5.078 1.00 93.62 74 LYS A C 1
ATOM 574 O O . LYS A 1 74 ? 4.513 -10.436 -4.250 1.00 93.62 74 LYS A O 1
ATOM 579 N N . GLY A 1 75 ? 6.383 -11.570 -4.740 1.00 94.88 75 GLY A N 1
ATOM 580 C CA . GLY A 1 75 ? 6.716 -11.927 -3.356 1.00 94.88 75 GLY A CA 1
ATOM 581 C C . GLY A 1 75 ? 7.127 -10.753 -2.458 1.00 94.88 75 GLY A C 1
ATOM 582 O O . GLY A 1 75 ? 7.299 -10.953 -1.262 1.00 94.88 75 GLY A O 1
ATOM 583 N N . LEU A 1 76 ? 7.307 -9.549 -3.008 1.00 95.69 76 LEU A N 1
ATOM 584 C CA . LEU A 1 76 ? 7.594 -8.341 -2.231 1.00 95.69 76 LEU A CA 1
ATOM 585 C C . LEU A 1 76 ? 6.324 -7.633 -1.756 1.00 95.69 76 LEU A C 1
ATOM 587 O O . LEU A 1 76 ? 6.378 -6.895 -0.770 1.00 95.69 76 LEU A O 1
ATOM 591 N N . TYR A 1 77 ? 5.186 -7.866 -2.413 1.00 97.00 77 TYR A N 1
ATOM 592 C CA . TYR A 1 77 ? 3.922 -7.259 -2.017 1.00 97.00 77 TYR A CA 1
ATOM 593 C C . TYR A 1 77 ? 3.508 -7.749 -0.627 1.00 97.00 77 TYR A C 1
ATOM 595 O O . TYR A 1 77 ? 3.524 -8.941 -0.328 1.00 97.00 77 TYR A O 1
ATOM 603 N N . GLN A 1 78 ? 3.169 -6.793 0.232 1.00 96.81 78 GLN A N 1
ATOM 604 C CA . GLN A 1 78 ? 2.779 -7.007 1.625 1.00 96.81 78 GLN A CA 1
ATOM 605 C C . GLN A 1 78 ? 1.261 -7.180 1.795 1.00 96.81 78 GLN A C 1
ATOM 607 O O . GLN A 1 78 ? 0.800 -7.444 2.902 1.00 96.81 78 GLN A O 1
ATOM 612 N N . ILE A 1 79 ? 0.504 -7.053 0.702 1.00 95.31 79 ILE A N 1
ATOM 613 C CA . ILE A 1 79 ? -0.943 -7.274 0.605 1.00 95.31 79 ILE A CA 1
ATOM 614 C C . ILE A 1 79 ? -1.252 -8.154 -0.614 1.00 95.31 79 ILE A C 1
ATOM 616 O O . ILE A 1 79 ? -0.410 -8.284 -1.509 1.00 95.31 79 ILE A O 1
ATOM 620 N N . SER A 1 80 ? -2.458 -8.735 -0.678 1.00 95.12 80 SER A N 1
ATOM 621 C CA . SER A 1 80 ? -2.910 -9.409 -1.905 1.00 95.12 80 SER A CA 1
ATOM 622 C C . SER A 1 80 ? -2.919 -8.424 -3.074 1.00 95.12 80 SER A C 1
ATOM 624 O O . SER A 1 80 ? -3.351 -7.280 -2.926 1.00 95.12 80 SER A O 1
ATOM 626 N N . LEU A 1 81 ? -2.497 -8.889 -4.251 1.00 95.31 81 LEU A N 1
ATOM 627 C CA . LEU A 1 81 ? -2.585 -8.104 -5.482 1.00 95.31 81 LEU A CA 1
ATOM 628 C C . LEU A 1 81 ? -4.035 -7.834 -5.911 1.00 95.31 81 LEU A C 1
ATOM 630 O O . LEU A 1 81 ? -4.255 -6.915 -6.689 1.00 95.31 81 LEU A O 1
ATOM 634 N N . ASP A 1 82 ? -5.016 -8.558 -5.365 1.00 94.44 82 ASP A N 1
ATOM 635 C CA . ASP A 1 82 ? -6.442 -8.249 -5.556 1.00 94.44 82 ASP A CA 1
ATOM 636 C C . ASP A 1 82 ? -6.843 -6.917 -4.893 1.00 94.44 82 ASP A C 1
ATOM 638 O O . ASP A 1 82 ? -7.834 -6.296 -5.272 1.00 94.44 82 ASP A O 1
ATOM 642 N N . PHE A 1 83 ? -6.051 -6.456 -3.919 1.00 95.81 83 PHE A N 1
ATOM 643 C CA . PHE A 1 83 ? -6.224 -5.186 -3.211 1.00 95.81 83 PHE A CA 1
ATOM 644 C C . PHE A 1 83 ? -5.212 -4.128 -3.663 1.00 95.81 83 PHE A C 1
ATOM 646 O O . PHE A 1 83 ? -4.934 -3.172 -2.939 1.00 95.81 83 PHE A O 1
ATOM 653 N N . TYR A 1 84 ? -4.623 -4.305 -4.844 1.00 96.12 84 TYR A N 1
ATOM 654 C CA . TYR A 1 84 ? -3.649 -3.388 -5.413 1.00 96.12 84 TYR A CA 1
ATOM 655 C C . TYR A 1 84 ? -3.987 -3.095 -6.869 1.00 96.12 84 TYR A C 1
ATOM 657 O O . TYR A 1 84 ? -4.176 -4.007 -7.673 1.00 96.12 84 TYR A O 1
ATOM 665 N N . GLN A 1 85 ? -3.978 -1.820 -7.241 1.00 95.25 85 GLN A N 1
ATOM 666 C CA . GLN A 1 85 ? -4.074 -1.422 -8.633 1.00 95.25 85 GLN A CA 1
ATOM 667 C C . GLN A 1 85 ? -2.820 -0.693 -9.083 1.00 95.25 85 GLN A C 1
ATOM 669 O O . GLN A 1 85 ? -2.462 0.370 -8.572 1.00 95.25 85 GLN A O 1
ATOM 674 N N . ARG A 1 86 ? -2.198 -1.253 -10.123 1.00 94.56 86 ARG A N 1
ATOM 675 C CA . ARG A 1 86 ? -1.111 -0.585 -10.818 1.00 94.56 86 ARG A CA 1
ATOM 676 C C . ARG A 1 86 ? -1.662 0.533 -11.698 1.00 94.56 86 ARG A C 1
ATOM 678 O O . ARG A 1 86 ? -2.420 0.264 -12.629 1.00 94.56 86 ARG A O 1
ATOM 685 N N . VAL A 1 87 ? -1.241 1.763 -11.444 1.00 93.56 87 VAL A N 1
ATOM 686 C CA . VAL A 1 87 ? -1.571 2.943 -12.250 1.00 93.56 87 VAL A CA 1
ATOM 687 C C . VAL A 1 87 ? -0.352 3.840 -12.390 1.00 93.56 87 VAL A C 1
ATOM 689 O O . VAL A 1 87 ? 0.522 3.885 -11.530 1.00 93.56 87 VAL A O 1
ATOM 692 N N . ASP A 1 88 ? -0.305 4.613 -13.462 1.00 92.44 88 ASP A N 1
ATOM 693 C CA . ASP A 1 88 ? 0.698 5.657 -13.598 1.00 92.44 88 ASP A CA 1
ATOM 694 C C . ASP A 1 88 ? 0.229 6.926 -12.869 1.00 92.44 88 ASP A C 1
ATOM 696 O O . ASP A 1 88 ? -0.551 7.721 -13.394 1.00 92.44 88 ASP A O 1
ATOM 700 N N . LEU A 1 89 ? 0.719 7.112 -11.641 1.00 93.25 89 LEU A N 1
ATOM 701 C CA . LEU A 1 89 ? 0.412 8.272 -10.796 1.00 93.25 89 LEU A CA 1
ATOM 702 C C . LEU A 1 89 ? 0.930 9.606 -11.363 1.00 93.25 89 LEU A C 1
ATOM 704 O O . LEU A 1 89 ? 0.594 10.661 -10.829 1.00 93.25 89 LEU A O 1
ATOM 708 N N . THR A 1 90 ? 1.744 9.588 -12.427 1.00 92.81 90 THR A N 1
ATOM 709 C CA . THR A 1 90 ? 2.220 10.813 -13.092 1.00 92.81 90 THR A CA 1
ATOM 710 C C . THR A 1 90 ? 1.214 11.374 -14.098 1.00 92.81 90 THR A C 1
ATOM 712 O O . THR A 1 90 ? 1.378 12.498 -14.578 1.00 92.81 90 THR A O 1
ATOM 715 N N . GLN A 1 91 ? 0.163 10.613 -14.416 1.00 93.06 91 GLN A N 1
ATOM 716 C CA . GLN A 1 91 ? -0.866 11.036 -15.356 1.00 93.06 91 GLN A CA 1
ATOM 717 C C . GLN A 1 91 ? -1.798 12.092 -14.763 1.00 93.06 91 GLN A C 1
ATOM 719 O O . GLN A 1 91 ? -1.891 12.303 -13.555 1.00 93.06 91 GLN A O 1
ATOM 724 N N . ASN A 1 92 ? -2.528 12.769 -15.651 1.00 94.69 92 ASN A N 1
ATOM 725 C CA . ASN A 1 92 ? -3.574 13.695 -15.244 1.00 94.69 92 ASN A CA 1
ATOM 726 C C . ASN A 1 92 ? -4.644 12.965 -14.412 1.00 94.69 92 ASN A C 1
ATOM 728 O O . ASN A 1 92 ? -5.043 11.853 -14.760 1.00 94.69 92 A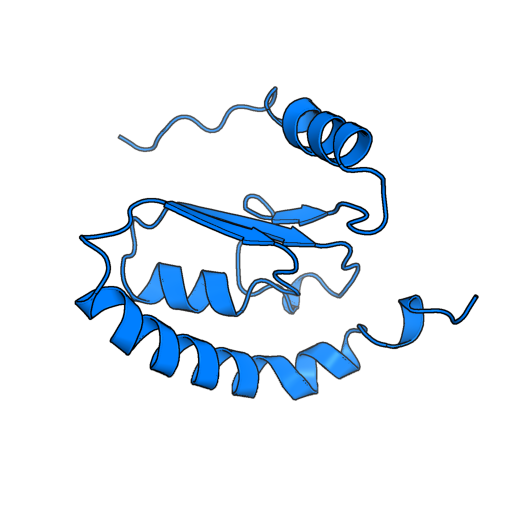SN A O 1
ATOM 732 N N . TYR A 1 93 ? -5.149 13.621 -13.362 1.00 91.50 93 TYR A N 1
ATOM 733 C CA . TYR A 1 93 ? -6.127 13.024 -12.450 1.00 91.50 93 TYR A CA 1
ATOM 734 C C . TYR A 1 93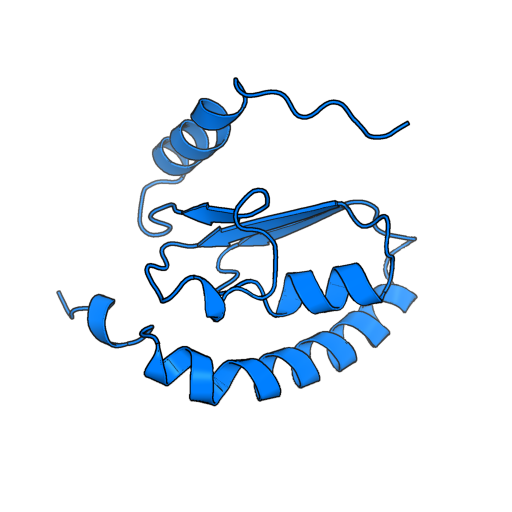 ? -7.381 12.494 -13.162 1.00 91.50 93 TYR A C 1
ATOM 736 O O . TYR A 1 93 ? -7.952 11.517 -12.699 1.00 91.50 93 TYR A O 1
ATOM 744 N N . MET A 1 94 ? -7.798 13.082 -14.291 1.00 93.69 94 MET A N 1
ATOM 745 C CA . MET A 1 94 ? -8.938 12.573 -15.062 1.00 93.69 94 MET A CA 1
ATOM 746 C C . MET A 1 94 ? -8.651 11.173 -15.622 1.00 93.69 94 MET A C 1
ATOM 748 O O . MET A 1 94 ? -9.450 10.265 -15.434 1.00 93.69 94 MET A O 1
ATOM 752 N N . ILE A 1 95 ? -7.467 10.970 -16.208 1.00 92.06 95 ILE A N 1
ATOM 753 C CA . ILE A 1 95 ? -7.055 9.669 -16.757 1.00 92.06 95 ILE A CA 1
ATOM 754 C C . ILE A 1 95 ? -6.858 8.649 -15.628 1.00 92.06 95 ILE A C 1
ATOM 756 O O . ILE A 1 95 ? -7.256 7.490 -15.746 1.00 92.06 95 ILE A O 1
ATOM 760 N N . LEU A 1 96 ? -6.286 9.090 -14.503 1.00 90.06 96 LEU A N 1
ATOM 761 C CA . LEU A 1 96 ? -6.160 8.260 -13.308 1.00 90.06 96 LEU A CA 1
ATOM 762 C C . LEU A 1 96 ? -7.537 7.776 -12.827 1.00 90.06 96 LEU A C 1
ATOM 764 O O . LEU A 1 96 ? -7.713 6.581 -12.601 1.00 90.06 96 LEU A O 1
ATOM 768 N N . MET A 1 97 ? -8.522 8.670 -12.720 1.00 89.75 97 MET A N 1
ATOM 769 C CA . MET A 1 97 ? -9.880 8.319 -12.287 1.00 89.75 97 MET A CA 1
ATOM 770 C C . MET A 1 97 ? -10.568 7.351 -13.254 1.00 89.75 97 MET A C 1
ATOM 772 O O . MET A 1 97 ? -11.191 6.386 -12.805 1.00 89.75 97 MET A O 1
ATOM 776 N N . ASP A 1 98 ? -10.402 7.539 -14.564 1.00 90.50 98 ASP A N 1
ATOM 777 C CA . ASP A 1 98 ? -10.913 6.597 -15.567 1.00 90.50 98 ASP A CA 1
ATOM 778 C C . ASP A 1 98 ? -10.293 5.202 -15.378 1.00 90.50 98 ASP A C 1
ATOM 780 O O . ASP A 1 98 ? -10.997 4.192 -15.380 1.00 90.50 98 ASP A O 1
ATOM 784 N N . SER A 1 99 ? -8.981 5.129 -15.126 1.00 87.06 99 SER A N 1
ATOM 785 C CA . SER A 1 99 ? -8.291 3.853 -14.896 1.00 87.06 99 SER A CA 1
ATOM 786 C C . SER A 1 99 ? -8.756 3.138 -13.620 1.00 87.06 99 SER A C 1
ATOM 788 O O . SER A 1 99 ? -8.911 1.917 -13.618 1.00 87.06 99 SER A O 1
ATOM 790 N N . LEU A 1 100 ? -9.015 3.882 -12.540 1.00 86.81 100 LEU A N 1
ATOM 791 C CA . LEU A 1 100 ? -9.469 3.331 -11.260 1.00 86.81 100 LEU A CA 1
ATOM 792 C C . LEU A 1 100 ? -10.912 2.825 -11.342 1.00 86.81 100 LEU A C 1
ATOM 794 O O . LEU A 1 100 ? -11.260 1.813 -10.740 1.00 86.81 100 LEU A O 1
ATOM 798 N N . THR A 1 101 ? -11.755 3.501 -12.120 1.00 84.31 101 THR A N 1
ATOM 799 C CA . THR A 1 101 ? -13.173 3.144 -12.252 1.00 84.31 101 THR A CA 1
ATOM 800 C C . THR A 1 101 ? -13.414 2.036 -13.277 1.00 84.31 101 THR A C 1
ATOM 802 O O . THR A 1 101 ? -14.328 1.234 -13.086 1.00 84.31 101 THR A O 1
ATOM 805 N N . ALA A 1 102 ? -12.566 1.900 -14.302 1.00 73.69 102 ALA A N 1
ATOM 806 C CA . ALA A 1 102 ? -12.688 0.861 -15.330 1.00 73.69 102 ALA A CA 1
ATOM 807 C C . ALA A 1 102 ? -12.599 -0.583 -14.787 1.00 73.69 102 ALA A C 1
ATOM 809 O O . ALA A 1 102 ? -13.192 -1.493 -15.366 1.00 73.69 102 ALA A O 1
ATOM 810 N N . ASN A 1 103 ? -11.914 -0.801 -13.659 1.00 58.81 103 ASN A N 1
ATOM 811 C CA . ASN A 1 103 ? -11.762 -2.125 -13.039 1.00 58.81 103 ASN A CA 1
ATOM 812 C C . ASN A 1 103 ? -12.912 -2.520 -12.094 1.00 58.81 103 ASN A C 1
ATOM 814 O O . ASN A 1 103 ? -12.956 -3.655 -11.624 1.00 58.81 103 ASN A O 1
ATOM 818 N N . THR A 1 104 ? -13.885 -1.638 -11.848 1.00 54.53 104 THR A N 1
ATOM 819 C CA . THR A 1 104 ? -15.011 -1.905 -10.926 1.00 54.53 104 THR A CA 1
ATOM 820 C C . THR A 1 104 ? -16.080 -2.865 -11.481 1.00 54.53 104 THR A C 1
ATOM 822 O O . THR A 1 104 ? -17.072 -3.146 -10.812 1.00 54.53 104 THR A O 1
ATOM 825 N N . GLY A 1 105 ? -15.876 -3.427 -12.680 1.00 44.53 105 GLY A N 1
ATOM 826 C CA . GLY A 1 105 ? -16.771 -4.408 -13.309 1.00 44.53 105 GLY A CA 1
ATOM 827 C C . GLY A 1 105 ? -16.576 -5.874 -12.883 1.00 44.53 105 GLY A C 1
ATOM 828 O O . GLY A 1 105 ? -17.341 -6.729 -13.327 1.00 44.53 105 GLY A O 1
ATOM 829 N N . GLY A 1 106 ? -15.573 -6.192 -12.055 1.00 41.06 106 GLY A N 1
ATOM 830 C CA . GLY A 1 106 ? -15.279 -7.554 -11.586 1.00 41.06 106 GLY A CA 1
ATOM 831 C C . GLY A 1 106 ? -15.601 -7.733 -10.103 1.00 41.06 106 GLY A C 1
ATOM 832 O O . GLY A 1 106 ? -14.823 -7.328 -9.248 1.00 41.06 106 GLY A O 1
ATOM 833 N N . GLY A 1 107 ? -16.759 -8.316 -9.795 1.00 44.19 107 GLY A N 1
ATOM 834 C CA . GLY A 1 107 ? -17.269 -8.458 -8.433 1.00 44.19 107 GLY A CA 1
ATOM 835 C C . GLY A 1 107 ? -16.406 -9.309 -7.495 1.00 44.19 107 GLY A C 1
ATOM 836 O O . GLY A 1 107 ? -16.091 -10.460 -7.786 1.00 44.19 107 GLY A O 1
ATOM 837 N N . GLY A 1 108 ? -16.152 -8.766 -6.307 1.00 35.50 108 GLY A N 1
ATOM 838 C CA . GLY A 1 108 ? -16.070 -9.524 -5.065 1.00 35.50 108 GLY A CA 1
ATOM 839 C C . GLY A 1 108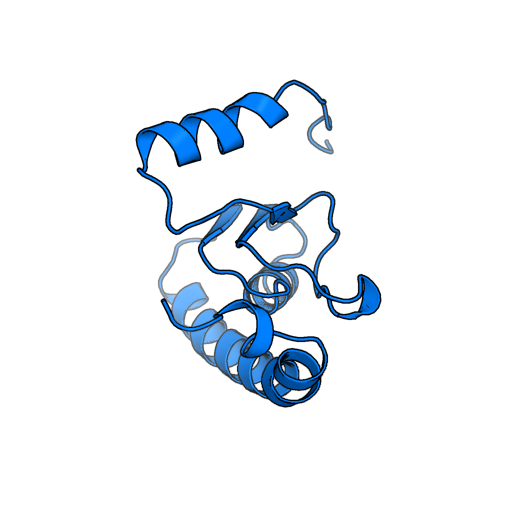 ? -17.262 -9.111 -4.208 1.00 35.50 108 GLY A C 1
ATOM 840 O O . GLY A 1 108 ? -17.402 -7.935 -3.876 1.00 35.50 108 GLY A O 1
ATOM 841 N N . SER A 1 109 ? -18.169 -10.043 -3.915 1.00 34.38 109 SER A N 1
ATOM 842 C CA . SER A 1 109 ? -19.245 -9.807 -2.949 1.00 34.38 109 SER A CA 1
ATOM 843 C C . SER A 1 109 ? -18.659 -9.341 -1.609 1.00 34.38 109 SER A C 1
ATOM 845 O O . SER A 1 109 ? -17.602 -9.843 -1.222 1.00 34.38 109 SER A O 1
ATOM 847 N N . PRO A 1 110 ? -19.339 -8.448 -0.865 1.00 41.06 110 PRO A N 1
ATOM 848 C CA . PRO A 1 110 ? -18.977 -8.200 0.521 1.00 41.06 110 PRO A CA 1
ATOM 849 C C . PRO A 1 110 ? -19.107 -9.526 1.269 1.00 41.06 110 PRO A C 1
ATOM 851 O O . PRO A 1 110 ? -20.160 -10.171 1.204 1.00 41.06 110 PRO A O 1
ATOM 854 N N . LEU A 1 111 ? -18.032 -9.948 1.932 1.00 41.06 111 LEU A N 1
ATOM 855 C CA . LEU A 1 111 ? -18.105 -10.994 2.943 1.00 41.06 111 LEU A CA 1
ATOM 856 C C . LEU A 1 111 ? -19.173 -10.554 3.961 1.00 41.06 111 LEU A C 1
ATOM 858 O O . LEU A 1 111 ? -19.112 -9.434 4.471 1.00 41.06 111 LEU A O 1
ATOM 862 N N . HIS A 1 112 ? -20.202 -11.391 4.119 1.00 42.50 112 HIS A N 1
ATOM 863 C CA . HIS A 1 112 ? -21.226 -11.267 5.160 1.00 42.50 112 HIS A CA 1
ATOM 864 C C . HIS A 1 112 ? -20.642 -11.638 6.519 1.00 42.50 112 HIS A C 1
ATOM 866 O O . HIS A 1 112 ? -19.838 -12.599 6.550 1.00 42.50 112 HIS A O 1
#

Sequence (112 aa):
MSDSKHLYDDGFYKAQMDKSYISAKEMLGYLNTLLPNPKSVIDVGCGVGTWLKAWSEINEDMQVFGIDGNDVSKGLYQISLDFYQRVDLTQNYMILMDSLTANTGGGGSPLH

Radius of gyration: 15.01 Å; chains: 1; bounding box: 38×26×38 Å

pLDDT: mean 86.17, std 16.94, range [34.38, 97.62]

Organism: NCBI:txid216

InterPro domains:
  IPR029063 S-adenosyl-L-methionine-dependent methyltransferase superfamily [G3DSA:3.40.50.150] (2-87)
  IPR029063 S-adenosyl-L-methionine-dependent methyltransferase superfamily [SSF53335] (5-71)

Foldseek 3Di:
DDPPVPVLEPVNLVVCLVVVLVVLLVVVVVVPVVDDDAQEDEAEQCRLVSNVLSVCVVPVNYHYAYEEQDDYDNVSRSDDCVRYDHDDPVDDVVVVVVSVVVPPPDDDDPDD